Protein AF-A0AAN0NFW7-F1 (afdb_monomer_lite)

Radius of gyration: 23.24 Å; chains: 1; bounding box: 50×39×59 Å

Structure (mmCIF, N/CA/C/O backbone):
data_AF-A0AAN0NFW7-F1
#
_entry.id   AF-A0AAN0NFW7-F1
#
loop_
_atom_site.group_PDB
_atom_site.id
_atom_site.type_symbol
_atom_site.label_atom_id
_atom_site.label_alt_id
_atom_site.label_comp_id
_atom_site.label_asy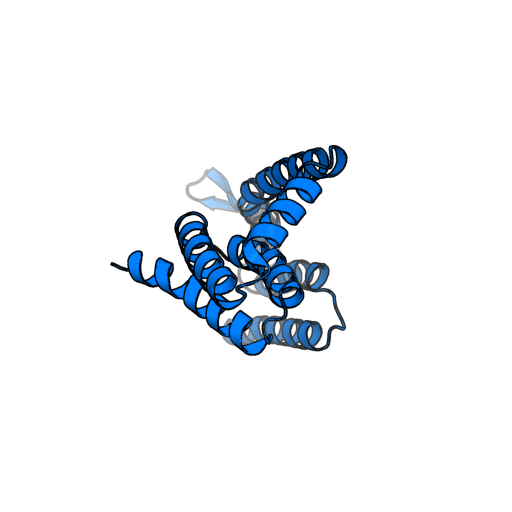m_id
_atom_site.label_entity_id
_atom_site.label_seq_id
_atom_site.pdbx_PDB_ins_code
_atom_site.Cartn_x
_atom_site.Cartn_y
_atom_site.Cartn_z
_atom_site.occupancy
_atom_site.B_iso_or_equiv
_atom_site.auth_seq_id
_atom_site.auth_comp_id
_atom_site.auth_asym_id
_atom_site.auth_atom_id
_atom_site.pdbx_PDB_model_num
ATOM 1 N N . MET A 1 1 ? 12.832 -11.495 -33.660 1.00 57.41 1 MET A N 1
ATOM 2 C CA . MET A 1 1 ? 13.549 -11.630 -32.369 1.00 57.41 1 MET A CA 1
ATOM 3 C C . MET A 1 1 ? 12.688 -11.155 -31.193 1.00 57.41 1 MET A C 1
ATOM 5 O O . MET A 1 1 ? 12.942 -11.541 -30.058 1.00 57.41 1 MET A O 1
ATOM 9 N N . ASP A 1 2 ? 11.601 -10.427 -31.461 1.00 69.06 2 ASP A N 1
ATOM 10 C CA . ASP A 1 2 ? 10.718 -9.836 -30.446 1.00 69.06 2 ASP A CA 1
ATOM 11 C C . ASP A 1 2 ? 9.769 -10.835 -29.772 1.00 69.06 2 ASP A C 1
ATOM 13 O O . ASP A 1 2 ? 9.501 -10.723 -28.579 1.00 69.06 2 ASP A O 1
ATOM 17 N N . THR A 1 3 ? 9.318 -11.870 -30.488 1.00 76.50 3 THR A N 1
ATOM 18 C CA . THR A 1 3 ? 8.474 -12.942 -29.929 1.00 76.50 3 THR A CA 1
ATOM 19 C C . THR A 1 3 ? 9.197 -13.766 -28.866 1.00 76.50 3 THR A C 1
ATOM 21 O O . THR A 1 3 ? 8.616 -14.065 -27.826 1.00 76.50 3 THR A O 1
ATOM 24 N N . VAL A 1 4 ? 10.479 -14.081 -29.080 1.00 78.31 4 VAL A N 1
ATOM 25 C CA . VAL A 1 4 ? 11.318 -14.785 -28.093 1.00 78.31 4 VAL A CA 1
ATOM 26 C C . VAL A 1 4 ? 11.525 -13.918 -26.849 1.00 78.31 4 VAL A C 1
ATOM 28 O O . VAL A 1 4 ? 11.414 -14.414 -25.733 1.00 78.31 4 VAL A O 1
ATOM 31 N N . ARG A 1 5 ? 11.748 -12.610 -27.025 1.00 70.25 5 ARG A N 1
ATOM 32 C CA . ARG A 1 5 ? 11.907 -11.640 -25.930 1.00 70.25 5 ARG A CA 1
ATOM 33 C C . ARG A 1 5 ? 10.632 -11.489 -25.097 1.00 70.25 5 ARG A C 1
ATOM 35 O O . ARG A 1 5 ? 10.701 -11.537 -23.872 1.00 70.25 5 ARG A O 1
ATOM 42 N N . LEU A 1 6 ? 9.473 -11.369 -25.746 1.00 78.62 6 LEU A N 1
ATOM 43 C CA . LEU A 1 6 ? 8.169 -11.332 -25.076 1.00 78.62 6 LEU A CA 1
ATOM 44 C C . LEU A 1 6 ? 7.893 -12.624 -24.298 1.00 78.62 6 LEU A C 1
ATOM 46 O O . LEU A 1 6 ? 7.463 -12.558 -23.148 1.00 78.62 6 LEU A O 1
ATOM 50 N N . LEU A 1 7 ? 8.205 -13.787 -24.879 1.00 84.56 7 LEU A N 1
ATOM 51 C CA . LEU A 1 7 ? 8.098 -15.080 -24.196 1.00 84.56 7 LEU A CA 1
ATOM 52 C C . LEU A 1 7 ? 9.009 -15.168 -22.966 1.00 84.56 7 LEU A C 1
ATOM 54 O O . LEU A 1 7 ? 8.589 -15.687 -21.934 1.00 84.56 7 LEU A O 1
ATOM 58 N N . LEU A 1 8 ? 10.231 -14.638 -23.049 1.00 82.31 8 LEU A N 1
ATOM 59 C CA . LEU A 1 8 ? 11.202 -14.665 -21.953 1.00 82.31 8 LEU A CA 1
ATOM 60 C C . LEU A 1 8 ? 10.778 -13.734 -20.805 1.00 82.31 8 LEU A C 1
ATOM 62 O O . LEU A 1 8 ? 10.806 -14.136 -19.643 1.00 82.31 8 LEU A O 1
ATOM 66 N N . ILE A 1 9 ? 10.294 -12.529 -21.125 1.00 83.88 9 ILE A N 1
ATOM 67 C CA . ILE A 1 9 ? 9.717 -11.595 -20.145 1.00 83.88 9 ILE A CA 1
ATOM 68 C C . ILE A 1 9 ? 8.495 -12.220 -19.465 1.00 83.88 9 ILE A C 1
ATOM 70 O O . ILE A 1 9 ? 8.402 -12.219 -18.237 1.00 83.88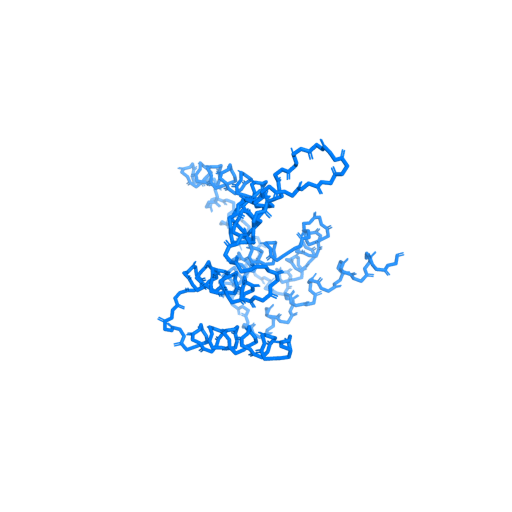 9 ILE A O 1
ATOM 74 N N . PHE A 1 10 ? 7.579 -12.800 -20.243 1.00 86.12 10 PHE A N 1
ATOM 75 C CA . PHE A 1 10 ? 6.392 -13.455 -19.701 1.00 86.12 10 PHE A CA 1
ATOM 76 C C . PHE A 1 10 ? 6.762 -14.650 -18.812 1.00 86.12 10 PHE A C 1
ATOM 78 O O . PHE A 1 10 ? 6.218 -14.800 -17.719 1.00 86.12 10 PHE A O 1
ATOM 85 N N . GLY A 1 11 ? 7.751 -15.447 -19.224 1.00 87.56 11 GLY A N 1
ATOM 86 C CA . GLY A 1 11 ? 8.298 -16.544 -18.429 1.00 87.56 11 GLY A CA 1
ATOM 87 C C . GLY A 1 11 ? 8.857 -16.082 -17.081 1.00 87.56 11 GLY A C 1
ATOM 88 O O . GLY A 1 11 ? 8.547 -16.689 -16.058 1.00 87.56 11 GLY A O 1
ATOM 89 N N . ILE A 1 12 ? 9.614 -14.979 -17.052 1.00 86.12 12 ILE A N 1
ATOM 90 C CA . ILE A 1 12 ? 10.152 -14.392 -15.812 1.00 86.12 12 ILE A CA 1
ATOM 91 C C . ILE A 1 12 ? 9.024 -13.920 -14.891 1.00 86.12 12 ILE A C 1
ATOM 93 O O . ILE A 1 12 ? 9.045 -14.223 -13.697 1.00 86.12 12 ILE A O 1
ATOM 97 N N . ILE A 1 13 ? 8.023 -13.223 -15.432 1.00 86.25 13 ILE A N 1
ATOM 98 C CA . ILE A 1 13 ? 6.882 -12.723 -14.653 1.00 86.25 13 ILE A CA 1
ATOM 99 C C . ILE A 1 13 ? 6.108 -13.892 -14.035 1.00 86.25 13 ILE A C 1
ATOM 101 O O . ILE A 1 13 ? 5.882 -13.915 -12.825 1.00 86.25 13 ILE A O 1
ATOM 105 N N . VAL A 1 14 ? 5.752 -14.904 -14.831 1.00 90.38 14 VAL A N 1
ATOM 106 C CA . VAL A 1 14 ? 5.017 -16.083 -14.345 1.00 90.38 14 VAL A CA 1
ATOM 107 C C . VAL A 1 14 ? 5.838 -16.862 -13.316 1.00 90.38 14 VAL A C 1
ATOM 109 O O . VAL A 1 14 ? 5.292 -17.305 -12.305 1.00 90.38 14 VAL A O 1
ATOM 112 N N . PHE A 1 15 ? 7.149 -16.990 -13.524 1.00 89.62 15 PHE A N 1
ATOM 113 C CA . PHE A 1 15 ? 8.048 -17.648 -12.580 1.00 89.62 15 PHE A CA 1
ATOM 114 C C . PHE A 1 15 ? 8.075 -16.943 -11.218 1.00 89.62 15 PHE A C 1
ATOM 116 O O . PHE A 1 15 ? 7.895 -17.597 -10.187 1.00 89.62 15 PHE A O 1
ATOM 123 N N . PHE A 1 16 ? 8.235 -15.616 -11.197 1.00 87.00 16 PHE A N 1
ATOM 124 C CA . PHE A 1 16 ? 8.220 -14.844 -9.953 1.00 87.00 16 PHE A CA 1
ATOM 125 C C . PHE A 1 16 ? 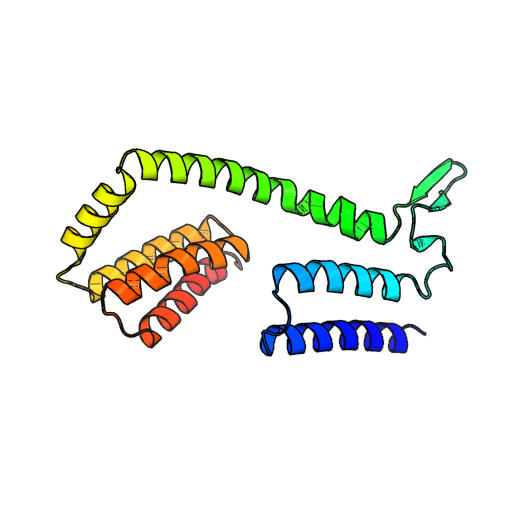6.844 -14.862 -9.281 1.00 87.00 16 PHE A C 1
ATOM 127 O O . PHE A 1 16 ? 6.781 -15.079 -8.072 1.00 87.00 16 PHE A O 1
ATOM 134 N N . ILE A 1 17 ? 5.746 -14.751 -10.038 1.00 85.94 17 ILE A N 1
ATOM 135 C CA . ILE A 1 17 ? 4.381 -14.883 -9.500 1.00 85.94 17 ILE A CA 1
ATOM 136 C C . ILE A 1 17 ? 4.195 -16.252 -8.841 1.00 85.94 17 ILE A C 1
ATOM 138 O O . ILE A 1 17 ? 3.750 -16.337 -7.695 1.00 85.94 17 ILE A O 1
ATOM 142 N N . ALA A 1 18 ? 4.588 -17.332 -9.518 1.00 87.25 18 ALA A N 1
ATOM 143 C CA . ALA A 1 18 ? 4.498 -18.677 -8.966 1.00 87.25 18 ALA A CA 1
ATOM 144 C C . ALA A 1 18 ? 5.349 -18.826 -7.693 1.00 87.25 18 ALA A C 1
ATOM 146 O O . ALA A 1 18 ? 4.935 -19.498 -6.744 1.00 87.25 18 ALA A O 1
ATOM 147 N N . MET A 1 19 ? 6.517 -18.177 -7.633 1.00 84.50 19 MET A N 1
ATOM 148 C CA . MET A 1 19 ? 7.360 -18.189 -6.438 1.00 84.50 19 MET A CA 1
ATOM 149 C C . MET A 1 19 ? 6.777 -17.380 -5.272 1.00 84.50 19 MET A C 1
ATOM 151 O O . MET A 1 19 ? 6.895 -17.806 -4.119 1.00 84.50 19 MET A O 1
ATOM 155 N N . MET A 1 20 ? 6.101 -16.266 -5.565 1.00 88.38 20 MET A N 1
ATOM 156 C CA . MET A 1 20 ? 5.375 -15.452 -4.585 1.00 88.38 20 MET A CA 1
ATOM 157 C C . MET A 1 20 ? 4.159 -16.206 -4.036 1.00 88.38 20 MET A C 1
ATOM 159 O O . MET A 1 20 ? 3.953 -16.236 -2.824 1.00 88.38 20 MET A O 1
ATOM 163 N N . MET A 1 21 ? 3.398 -16.902 -4.891 1.00 86.81 21 MET A N 1
ATOM 164 C CA . MET A 1 21 ? 2.271 -17.746 -4.465 1.00 86.81 21 MET A CA 1
ATOM 165 C C . MET A 1 21 ? 2.727 -18.902 -3.570 1.00 86.81 21 MET A C 1
ATOM 167 O O . MET A 1 21 ? 2.074 -19.219 -2.578 1.00 86.81 21 MET A O 1
ATOM 171 N N . LYS A 1 22 ? 3.890 -19.493 -3.870 1.00 87.12 22 LYS A N 1
ATOM 172 C CA . LYS A 1 22 ? 4.530 -20.516 -3.027 1.00 87.12 22 LYS A CA 1
ATOM 173 C C . LYS A 1 22 ? 5.162 -19.944 -1.749 1.00 87.12 22 LYS A C 1
ATOM 175 O O . LYS A 1 22 ? 5.780 -20.701 -1.006 1.00 87.12 22 LYS A O 1
ATOM 180 N N . LYS A 1 23 ? 5.025 -18.633 -1.491 1.00 78.50 23 LYS A N 1
ATOM 181 C CA . LYS A 1 23 ? 5.561 -17.894 -0.332 1.00 78.50 23 LYS A CA 1
ATOM 182 C C . LYS A 1 23 ? 7.068 -18.083 -0.101 1.00 78.50 23 LYS A C 1
ATOM 184 O O . LYS A 1 23 ? 7.551 -17.833 0.998 1.00 78.50 23 LYS A O 1
ATOM 189 N N . LYS A 1 24 ? 7.821 -18.517 -1.122 1.00 76.19 24 LYS A N 1
ATOM 190 C CA . LYS A 1 24 ? 9.268 -18.770 -1.006 1.00 76.19 24 LYS A CA 1
ATOM 191 C C . LYS A 1 24 ? 10.094 -17.489 -1.067 1.00 76.19 24 LYS A C 1
ATOM 193 O O . LYS A 1 24 ? 11.170 -17.445 -0.485 1.00 76.19 24 LYS A O 1
ATOM 198 N N . ILE A 1 25 ? 9.593 -16.463 -1.756 1.00 82.06 25 ILE A N 1
ATOM 199 C CA . ILE A 1 25 ? 10.230 -15.145 -1.827 1.00 82.06 25 ILE A CA 1
ATOM 200 C C . ILE A 1 25 ? 9.236 -14.086 -1.336 1.00 82.06 25 ILE A C 1
ATOM 202 O O . ILE A 1 25 ? 8.098 -14.061 -1.815 1.00 82.06 25 ILE A O 1
ATOM 206 N N . PRO A 1 26 ? 9.640 -13.192 -0.413 1.00 84.31 26 PRO A N 1
ATOM 207 C CA . PRO A 1 26 ? 8.840 -12.039 -0.029 1.00 84.31 26 PRO A CA 1
ATOM 208 C C . PRO A 1 26 ? 8.570 -11.120 -1.223 1.00 84.31 26 PRO A C 1
ATOM 210 O O . PRO A 1 26 ? 9.488 -10.750 -1.957 1.00 84.31 26 PRO A O 1
ATOM 213 N N . THR A 1 27 ? 7.324 -10.666 -1.359 1.00 83.94 27 THR A N 1
ATOM 214 C CA . THR A 1 27 ? 6.894 -9.730 -2.411 1.00 83.94 27 THR A CA 1
ATOM 215 C C . THR A 1 27 ? 7.771 -8.478 -2.505 1.00 83.94 27 THR A C 1
ATOM 217 O O . THR A 1 27 ? 8.043 -7.997 -3.601 1.00 83.94 27 THR A O 1
ATOM 220 N N . ILE A 1 28 ? 8.272 -8.005 -1.360 1.00 83.06 28 ILE A N 1
ATOM 221 C CA . ILE A 1 28 ? 9.161 -6.840 -1.241 1.00 83.06 28 ILE A CA 1
ATOM 222 C C . ILE A 1 28 ? 10.457 -7.011 -2.047 1.00 83.06 28 ILE A C 1
ATOM 224 O O . ILE A 1 28 ? 10.926 -6.048 -2.639 1.00 83.06 28 ILE A O 1
ATOM 228 N N . ILE A 1 29 ? 11.026 -8.219 -2.088 1.00 83.25 29 ILE A N 1
ATOM 229 C CA . ILE A 1 29 ? 12.278 -8.503 -2.812 1.00 83.25 29 ILE A CA 1
ATOM 230 C C . ILE A 1 29 ? 11.977 -8.930 -4.252 1.00 83.25 29 ILE A C 1
ATOM 232 O O . ILE A 1 29 ? 12.707 -8.579 -5.176 1.00 83.25 29 ILE A O 1
ATOM 236 N N . ALA A 1 30 ? 10.879 -9.662 -4.451 1.00 83.50 30 ALA A N 1
ATOM 237 C CA . ALA A 1 30 ? 10.477 -10.169 -5.757 1.00 83.50 30 ALA A CA 1
ATOM 238 C C . ALA A 1 30 ? 10.204 -9.049 -6.775 1.00 83.50 30 ALA A C 1
ATOM 240 O O . ALA A 1 30 ? 10.652 -9.151 -7.910 1.00 83.50 30 ALA A O 1
ATOM 241 N N . LEU A 1 31 ? 9.509 -7.975 -6.382 1.00 83.31 31 LEU A N 1
ATOM 242 C CA . LEU A 1 31 ? 9.128 -6.882 -7.289 1.00 83.31 31 LEU A CA 1
ATOM 243 C C . LEU A 1 31 ? 10.338 -6.116 -7.875 1.00 83.31 31 LEU A C 1
ATOM 245 O O . LEU A 1 31 ? 10.424 -6.030 -9.102 1.00 83.31 31 LEU A O 1
ATOM 249 N N . PRO A 1 32 ? 11.302 -5.617 -7.069 1.00 82.69 32 PRO A N 1
ATOM 250 C CA . PRO A 1 32 ? 12.506 -4.971 -7.596 1.00 82.69 32 PRO A CA 1
ATOM 251 C C . PRO A 1 32 ? 13.369 -5.921 -8.429 1.00 82.69 32 PRO A C 1
ATOM 253 O O . PRO A 1 32 ? 13.873 -5.542 -9.484 1.00 82.69 32 PRO A O 1
ATOM 256 N N . MET A 1 33 ? 13.516 -7.172 -7.978 1.00 83.94 33 MET A N 1
ATOM 257 C CA . MET A 1 33 ? 14.345 -8.170 -8.655 1.00 83.94 33 MET A CA 1
ATOM 258 C C . MET A 1 33 ? 13.749 -8.577 -10.009 1.00 83.94 33 MET A C 1
ATOM 260 O O . MET A 1 33 ? 14.473 -8.687 -10.996 1.00 83.94 33 MET A O 1
ATOM 264 N N . MET A 1 34 ? 12.425 -8.727 -10.083 1.00 83.94 34 MET A N 1
ATOM 265 C CA . MET A 1 34 ? 11.704 -8.949 -11.334 1.00 83.94 34 MET A CA 1
ATOM 266 C C . MET A 1 34 ? 11.858 -7.751 -12.278 1.00 83.94 34 MET A C 1
ATOM 268 O O . MET A 1 34 ? 12.160 -7.951 -13.450 1.00 83.94 34 MET A O 1
ATOM 272 N N . GLY A 1 35 ? 11.711 -6.517 -11.778 1.00 78.75 35 GLY A N 1
ATOM 273 C CA . GLY A 1 35 ? 11.914 -5.299 -12.570 1.00 78.75 35 GLY A CA 1
ATOM 274 C C . GLY A 1 35 ? 13.322 -5.204 -13.161 1.00 78.75 35 GLY A C 1
ATOM 275 O O . GLY A 1 35 ? 13.475 -4.925 -14.348 1.00 78.75 35 GLY A O 1
ATOM 276 N N . PHE A 1 36 ? 14.345 -5.531 -12.368 1.00 81.06 36 PHE A N 1
ATOM 277 C CA . PHE A 1 36 ? 15.735 -5.587 -12.820 1.00 81.06 36 PHE A CA 1
ATOM 278 C C . PHE A 1 36 ? 15.959 -6.655 -13.903 1.00 81.06 36 PHE A C 1
ATOM 280 O O . PHE A 1 36 ? 16.563 -6.374 -14.936 1.00 81.06 36 PHE A O 1
ATOM 287 N N . LEU A 1 37 ? 15.442 -7.873 -13.709 1.00 81.75 37 LEU A N 1
ATOM 288 C CA . LEU A 1 37 ? 15.584 -8.962 -14.682 1.00 81.75 37 LEU A CA 1
ATOM 289 C C . LEU A 1 37 ? 14.830 -8.678 -15.987 1.00 81.75 37 LEU A C 1
ATOM 291 O O . LEU A 1 37 ? 15.345 -8.965 -17.066 1.00 81.75 37 LEU A O 1
ATOM 295 N N . VAL A 1 38 ? 13.642 -8.075 -15.908 1.00 78.56 38 VAL A N 1
ATOM 296 C CA . VAL A 1 38 ? 12.886 -7.647 -17.092 1.00 78.56 38 VAL A CA 1
ATOM 297 C C . VAL A 1 38 ? 13.621 -6.522 -17.819 1.00 78.56 38 VAL A C 1
ATOM 299 O O . VAL A 1 38 ? 13.718 -6.585 -19.039 1.00 78.56 38 VAL A O 1
ATOM 302 N N . ALA A 1 39 ? 14.196 -5.547 -17.107 1.00 74.88 39 ALA A N 1
ATOM 303 C CA . ALA A 1 39 ? 15.018 -4.489 -17.701 1.00 74.88 39 ALA A CA 1
ATOM 304 C C . ALA A 1 39 ? 16.247 -5.059 -18.431 1.00 74.88 39 ALA A C 1
ATOM 306 O O . ALA A 1 39 ? 16.548 -4.660 -19.557 1.00 74.88 39 ALA A O 1
ATOM 307 N N . PHE A 1 40 ? 16.907 -6.050 -17.829 1.00 76.50 40 PHE A N 1
ATOM 308 C CA . PHE A 1 40 ? 18.059 -6.725 -18.420 1.00 76.50 40 PHE A CA 1
ATOM 309 C C . PHE A 1 40 ? 17.689 -7.483 -19.703 1.00 76.50 40 PHE A C 1
ATOM 311 O O . PHE A 1 40 ? 18.312 -7.289 -20.745 1.00 76.50 40 PHE A O 1
ATOM 318 N N . VAL A 1 41 ? 16.619 -8.283 -19.670 1.00 75.50 41 VAL A N 1
ATOM 319 C CA . VAL A 1 41 ? 16.109 -9.003 -20.851 1.00 75.50 41 VAL A CA 1
ATOM 320 C C . VAL A 1 41 ? 15.567 -8.037 -21.906 1.00 75.50 41 VAL A C 1
ATOM 322 O O . VAL A 1 41 ? 15.703 -8.278 -23.105 1.00 75.50 41 VAL A O 1
ATOM 325 N N . ALA A 1 42 ? 14.997 -6.907 -21.485 1.00 68.38 42 ALA A N 1
ATOM 326 C CA . ALA A 1 42 ? 14.548 -5.859 -22.382 1.00 68.38 42 ALA A CA 1
ATOM 327 C C . ALA A 1 42 ? 15.713 -5.167 -23.108 1.00 68.38 42 ALA A C 1
ATOM 329 O O . ALA A 1 42 ? 15.522 -4.705 -24.228 1.00 68.38 42 ALA A O 1
ATOM 330 N N . SER A 1 43 ? 16.914 -5.122 -22.540 1.00 67.50 43 SER A N 1
ATOM 331 C CA . SER A 1 43 ? 18.066 -4.519 -23.215 1.00 67.50 43 SER A CA 1
ATOM 332 C C . SER A 1 43 ? 18.696 -5.408 -24.291 1.00 67.50 43 SER A C 1
ATOM 334 O O . SER A 1 43 ? 19.486 -4.918 -25.101 1.00 67.50 43 SER A O 1
ATOM 336 N N . ILE A 1 44 ? 18.365 -6.699 -24.335 1.00 63.88 44 ILE A N 1
ATOM 337 C CA . ILE A 1 44 ? 18.853 -7.617 -25.365 1.00 63.88 44 ILE A CA 1
ATOM 338 C C . ILE A 1 44 ? 17.990 -7.415 -26.623 1.00 63.88 44 ILE A C 1
ATOM 340 O O . ILE A 1 44 ? 16.923 -8.012 -26.756 1.00 63.88 44 ILE A O 1
ATOM 344 N N . GLY A 1 45 ? 18.429 -6.536 -27.536 1.00 57.41 45 GLY A N 1
ATOM 345 C CA . GLY A 1 45 ? 17.890 -6.462 -28.905 1.00 57.41 45 GLY A CA 1
ATOM 346 C C . GLY A 1 45 ? 17.510 -5.089 -29.478 1.00 57.41 45 GLY A C 1
ATOM 347 O O . GLY A 1 45 ? 17.181 -5.051 -30.656 1.00 57.41 45 GLY A O 1
ATOM 348 N N . VAL A 1 46 ? 17.552 -3.978 -28.724 1.00 55.06 46 VAL A N 1
ATOM 349 C CA . VAL A 1 46 ? 17.195 -2.642 -29.278 1.00 55.06 46 VAL A CA 1
ATOM 350 C C . VAL A 1 46 ? 18.417 -1.793 -29.671 1.00 55.06 46 VAL A C 1
ATOM 352 O O . VAL A 1 46 ? 18.363 -1.089 -30.665 1.00 55.06 46 VAL A O 1
ATOM 355 N N . VAL A 1 47 ? 19.554 -1.917 -28.992 1.00 52.50 47 VAL A N 1
ATOM 356 C CA . VAL A 1 47 ? 20.907 -1.537 -29.459 1.00 52.50 47 VAL A CA 1
ATOM 357 C C . VAL A 1 47 ? 21.867 -2.199 -28.466 1.00 52.50 47 VAL A C 1
ATOM 359 O O . VAL A 1 47 ? 21.605 -2.127 -27.260 1.00 52.50 47 VAL A O 1
ATOM 362 N N . PRO A 1 48 ? 22.920 -2.909 -28.905 1.00 53.69 48 PRO A N 1
ATOM 363 C CA . PRO A 1 48 ? 23.701 -3.760 -28.018 1.00 53.69 48 PRO A CA 1
ATOM 364 C C . PRO A 1 48 ? 24.484 -2.889 -27.030 1.00 53.69 48 PRO A C 1
ATOM 366 O O . PRO A 1 48 ? 25.190 -1.971 -27.429 1.00 53.69 48 PRO A O 1
ATOM 369 N N . MET A 1 49 ? 24.330 -3.171 -25.735 1.00 52.12 49 MET A N 1
ATOM 370 C CA . MET A 1 49 ? 25.022 -2.542 -24.595 1.00 52.12 49 MET A CA 1
ATOM 371 C C . MET A 1 49 ? 24.779 -1.047 -24.327 1.00 52.12 49 MET A C 1
ATOM 373 O O . MET A 1 49 ? 24.884 -0.644 -23.172 1.00 52.12 49 MET A O 1
ATOM 377 N N . ALA A 1 50 ? 24.413 -0.241 -25.324 1.00 50.75 50 ALA A N 1
ATOM 378 C CA . ALA A 1 50 ? 24.198 1.193 -25.141 1.00 50.75 50 ALA A CA 1
ATOM 379 C C . ALA A 1 50 ? 22.838 1.516 -24.502 1.00 50.75 50 ALA A C 1
ATOM 381 O O . ALA A 1 50 ? 22.780 2.395 -23.667 1.00 50.75 50 ALA A O 1
ATOM 382 N N . GLY A 1 51 ? 21.761 0.774 -24.792 1.00 54.81 51 GLY A N 1
ATOM 383 C CA . GLY A 1 51 ? 20.422 1.043 -24.226 1.00 54.81 51 GLY A CA 1
ATOM 384 C C . GLY A 1 51 ? 20.243 0.701 -22.738 1.00 54.81 51 GLY A C 1
ATOM 385 O O . GLY A 1 51 ? 19.183 0.955 -22.163 1.00 54.81 51 GLY A O 1
ATOM 386 N N . LEU A 1 52 ? 21.262 0.092 -22.127 1.00 58.56 52 LEU A N 1
ATOM 387 C CA . LEU A 1 52 ? 21.274 -0.338 -20.731 1.00 58.56 52 LEU A CA 1
ATOM 388 C C . LEU A 1 52 ? 21.610 0.837 -19.794 1.00 58.56 52 LEU A C 1
ATOM 390 O O . LEU A 1 52 ? 21.000 0.989 -18.736 1.00 58.56 52 LEU A O 1
ATOM 394 N N . PHE A 1 53 ? 22.534 1.691 -20.230 1.00 58.09 53 PHE A N 1
ATOM 395 C CA . PHE A 1 53 ? 22.972 2.910 -19.557 1.00 58.09 53 PHE A CA 1
ATOM 396 C C . PHE A 1 53 ? 22.613 4.122 -20.417 1.00 58.09 53 PHE A C 1
ATOM 398 O O . PHE A 1 53 ? 22.141 3.971 -21.538 1.00 58.09 53 PHE A O 1
ATOM 405 N N . ASP A 1 54 ? 22.760 5.329 -19.889 1.00 58.44 54 ASP A N 1
ATOM 406 C CA . ASP A 1 54 ? 22.482 6.527 -20.674 1.00 58.44 54 ASP A CA 1
ATOM 407 C C . ASP A 1 54 ? 23.445 6.583 -21.865 1.00 58.44 54 ASP A C 1
ATOM 409 O O . ASP A 1 54 ? 24.665 6.598 -21.684 1.00 58.44 54 ASP A O 1
ATOM 413 N N . TYR A 1 55 ? 22.901 6.579 -23.081 1.00 58.72 55 TYR A N 1
ATOM 414 C CA . TYR A 1 55 ? 23.704 6.614 -24.295 1.00 58.72 55 TYR A CA 1
ATOM 415 C C . TYR A 1 55 ? 23.463 7.912 -25.063 1.00 58.72 55 TYR A C 1
ATOM 417 O O . TYR A 1 55 ? 22.315 8.367 -25.181 1.00 58.72 55 TYR A O 1
ATOM 425 N N . PRO A 1 56 ? 24.534 8.534 -25.585 1.00 54.28 56 PRO A N 1
ATOM 426 C CA . PRO A 1 56 ? 24.398 9.716 -26.415 1.00 54.28 56 PRO A CA 1
ATOM 427 C C . PRO A 1 56 ? 23.745 9.320 -27.741 1.00 54.28 56 PRO A C 1
ATOM 429 O O . PRO A 1 56 ? 24.222 8.424 -28.440 1.00 54.28 56 PRO A O 1
ATOM 432 N N . VAL A 1 57 ? 22.650 9.993 -28.094 1.00 57.62 57 VAL A N 1
ATOM 433 C CA . VAL A 1 57 ? 22.047 9.912 -29.427 1.00 57.62 57 VAL A CA 1
ATOM 434 C C . VAL A 1 57 ? 22.114 11.283 -30.061 1.00 57.62 57 VAL A C 1
ATOM 436 O O . VAL A 1 57 ? 21.695 12.284 -29.481 1.00 57.62 57 VAL A O 1
ATOM 439 N N . MET A 1 58 ? 22.636 11.311 -31.281 1.00 49.31 58 MET A N 1
ATOM 440 C CA . MET A 1 58 ? 22.639 12.495 -32.125 1.00 49.31 58 MET A CA 1
ATOM 441 C C . MET A 1 58 ? 21.250 12.644 -32.753 1.00 49.31 58 MET A C 1
ATOM 443 O O . MET A 1 58 ? 20.910 11.920 -33.686 1.00 49.31 58 MET A O 1
ATOM 447 N N . VAL A 1 59 ? 20.446 13.575 -32.239 1.00 54.06 59 VAL A N 1
ATOM 448 C CA . VAL A 1 59 ? 19.212 14.042 -32.889 1.00 54.06 59 VAL A CA 1
ATOM 449 C C . VAL A 1 59 ? 19.400 15.531 -33.170 1.00 54.06 59 VAL A C 1
ATOM 451 O O . VAL A 1 59 ? 19.607 16.302 -32.236 1.00 54.06 59 VAL A O 1
ATOM 454 N N . ASP A 1 60 ? 19.378 15.922 -34.447 1.00 47.62 60 ASP A N 1
ATOM 455 C CA . ASP A 1 60 ? 19.574 17.309 -34.916 1.00 47.62 60 ASP A CA 1
ATOM 456 C C . ASP A 1 60 ? 20.902 17.979 -34.499 1.00 47.62 60 ASP A C 1
ATOM 458 O O . ASP A 1 60 ? 20.945 19.161 -34.168 1.00 47.62 60 ASP A O 1
ATOM 462 N N . GLY A 1 61 ? 22.023 17.245 -34.511 1.00 54.75 61 GLY A N 1
ATOM 463 C CA . GLY A 1 61 ? 23.356 17.838 -34.296 1.00 54.75 61 GLY A CA 1
ATOM 464 C C . GLY A 1 61 ? 23.621 18.365 -32.877 1.00 54.75 61 GLY A C 1
ATOM 465 O O . GLY A 1 61 ? 24.617 19.052 -32.659 1.00 54.75 61 GLY A O 1
ATOM 466 N N . VAL A 1 62 ? 22.761 18.030 -31.911 1.00 54.44 62 VAL A N 1
ATOM 467 C CA . VAL A 1 62 ? 22.946 18.320 -30.485 1.00 54.44 62 VAL A CA 1
ATOM 468 C C . VAL A 1 62 ? 23.021 16.997 -29.730 1.00 54.44 62 VAL A C 1
ATOM 470 O O . VAL A 1 62 ? 22.123 16.161 -29.845 1.00 54.44 62 VAL A O 1
ATOM 473 N N . GLU A 1 63 ? 24.086 16.803 -28.948 1.00 52.25 63 GLU A N 1
ATOM 474 C CA . GLU A 1 63 ? 24.236 15.637 -28.075 1.00 52.25 63 GLU A CA 1
ATOM 475 C C . GLU A 1 63 ? 23.117 15.626 -27.027 1.00 52.25 63 GLU A C 1
ATOM 477 O O . GLU A 1 63 ? 23.140 16.386 -26.057 1.00 52.25 63 GLU A O 1
ATOM 482 N N . LYS A 1 64 ? 22.111 14.765 -27.219 1.00 53.16 64 LYS A N 1
ATOM 483 C CA . LYS A 1 64 ? 21.093 14.494 -26.204 1.00 53.16 64 LYS A CA 1
ATOM 484 C C . LYS A 1 64 ? 21.337 13.117 -25.608 1.00 53.16 64 LYS A C 1
ATOM 486 O O . LYS A 1 64 ? 21.366 12.099 -26.296 1.00 53.16 64 LYS A O 1
ATOM 491 N N . MET A 1 65 ? 21.526 13.111 -24.296 1.00 55.41 65 MET A N 1
ATOM 492 C CA . MET A 1 65 ? 21.692 11.909 -23.493 1.00 55.41 65 MET A CA 1
ATOM 493 C C . MET A 1 65 ? 20.310 11.282 -23.282 1.00 55.41 65 MET A C 1
ATOM 495 O O . MET A 1 65 ? 19.477 11.830 -22.559 1.00 55.41 65 MET A O 1
ATOM 499 N N . THR A 1 66 ? 20.030 10.178 -23.974 1.00 59.06 66 THR A N 1
ATOM 500 C CA . THR A 1 66 ? 18.768 9.442 -23.809 1.00 59.06 66 THR A CA 1
ATOM 501 C C . THR A 1 66 ? 18.886 8.542 -22.584 1.00 59.06 66 THR A C 1
ATOM 503 O O . THR A 1 66 ? 19.856 7.781 -22.512 1.00 59.06 66 THR A O 1
ATOM 506 N N . PRO A 1 67 ? 17.938 8.599 -21.628 1.00 59.78 67 PRO A N 1
ATOM 507 C CA . PRO A 1 67 ? 18.018 7.773 -20.438 1.00 59.78 67 PRO A CA 1
ATOM 508 C C . PRO A 1 67 ? 17.936 6.288 -20.806 1.00 59.78 67 PRO A C 1
ATOM 510 O O . PRO A 1 67 ? 17.011 5.860 -21.500 1.00 59.78 67 PRO A O 1
ATOM 513 N N . GLY A 1 68 ? 18.909 5.502 -20.346 1.00 65.31 68 GLY A N 1
ATOM 514 C CA . GLY A 1 68 ? 18.928 4.054 -20.531 1.00 65.31 68 GLY A CA 1
ATOM 515 C C . GLY A 1 68 ? 17.779 3.375 -19.783 1.00 65.31 68 GLY A C 1
ATOM 516 O O . GLY A 1 68 ? 17.196 3.934 -18.850 1.00 65.31 68 GLY A O 1
ATOM 517 N N . ILE A 1 69 ? 17.464 2.129 -20.142 1.00 69.12 69 ILE A N 1
ATOM 518 C CA . ILE A 1 69 ? 16.346 1.371 -19.552 1.00 69.12 69 ILE A CA 1
ATOM 519 C C . ILE A 1 69 ? 16.499 1.236 -18.023 1.00 69.12 69 ILE A C 1
ATOM 521 O O . ILE A 1 69 ? 15.498 1.275 -17.307 1.00 69.12 69 ILE A O 1
ATOM 525 N N . PHE A 1 70 ? 17.725 1.154 -17.486 1.00 69.06 70 PHE A N 1
ATOM 526 C CA . PHE A 1 70 ? 17.934 1.172 -16.031 1.00 69.06 70 PHE A CA 1
ATOM 527 C C . PHE A 1 70 ? 17.633 2.523 -15.387 1.00 69.06 70 PHE A C 1
ATOM 529 O O . PHE A 1 70 ? 17.048 2.547 -14.304 1.00 69.06 70 PHE A O 1
ATOM 536 N N . SER A 1 71 ? 17.993 3.630 -16.041 1.00 69.25 71 SER A N 1
ATOM 537 C CA . SER A 1 71 ? 17.661 4.970 -15.553 1.00 69.25 71 SER A CA 1
ATOM 538 C C . SER A 1 71 ? 16.143 5.163 -15.555 1.00 69.25 71 SER A C 1
ATOM 540 O O . SER A 1 71 ? 15.582 5.632 -14.574 1.00 69.25 71 SER A O 1
ATOM 542 N N . PHE A 1 72 ? 15.439 4.667 -16.572 1.00 72.12 72 PHE A N 1
ATOM 543 C CA . PHE A 1 72 ? 13.976 4.693 -16.595 1.00 72.12 72 PHE A CA 1
ATOM 544 C C . PHE A 1 72 ? 13.344 3.861 -15.459 1.00 72.12 72 PHE A C 1
ATOM 546 O O . PHE A 1 72 ? 12.488 4.343 -14.719 1.00 72.12 72 PHE A O 1
ATOM 553 N N . VAL A 1 73 ? 13.786 2.616 -15.255 1.00 76.12 73 VAL A N 1
ATOM 554 C CA . VAL A 1 73 ? 13.193 1.729 -14.234 1.00 76.12 73 VAL A CA 1
ATOM 555 C C . VAL A 1 73 ? 13.510 2.183 -12.806 1.00 76.12 73 VAL A C 1
ATOM 557 O O . VAL A 1 73 ? 12.632 2.137 -11.946 1.00 76.12 73 VAL A O 1
ATOM 560 N N . ILE A 1 74 ? 14.741 2.629 -12.537 1.00 78.69 74 ILE A N 1
ATOM 561 C CA . ILE A 1 74 ? 15.159 3.060 -11.197 1.00 78.69 74 ILE A CA 1
ATOM 562 C C . ILE A 1 74 ? 14.777 4.518 -10.949 1.00 78.69 74 ILE A C 1
ATOM 564 O O . ILE A 1 74 ? 14.113 4.817 -9.962 1.00 78.69 74 ILE A O 1
ATOM 568 N N . THR A 1 75 ? 15.166 5.434 -11.830 1.00 79.62 75 THR A N 1
ATOM 569 C CA . THR A 1 75 ? 14.978 6.869 -11.610 1.00 79.62 75 THR A CA 1
ATOM 570 C C . THR A 1 75 ? 13.517 7.261 -11.795 1.00 79.62 75 THR A C 1
ATOM 572 O O . THR A 1 75 ? 12.923 7.843 -10.886 1.00 79.62 75 THR A O 1
ATOM 575 N N . ASP A 1 76 ? 12.904 6.926 -12.932 1.00 80.44 76 ASP A N 1
ATOM 576 C CA . ASP A 1 76 ? 11.518 7.332 -13.190 1.00 80.44 76 ASP A CA 1
ATOM 577 C C . ASP A 1 76 ? 10.519 6.482 -12.399 1.00 80.44 76 ASP A C 1
ATOM 579 O O . ASP A 1 76 ? 9.555 7.024 -11.857 1.00 80.44 76 ASP A O 1
ATOM 583 N N . GLY A 1 77 ? 10.806 5.192 -12.196 1.00 78.50 77 GLY A N 1
ATOM 584 C CA . GLY A 1 77 ? 10.028 4.339 -11.293 1.00 78.50 77 GLY A CA 1
ATOM 585 C C . GLY A 1 77 ? 9.975 4.869 -9.854 1.00 78.50 77 GLY A C 1
ATOM 586 O O . GLY A 1 77 ? 8.896 4.950 -9.263 1.00 78.50 77 GLY A O 1
ATOM 587 N N . VAL A 1 78 ? 11.114 5.294 -9.291 1.00 81.81 78 VAL A N 1
ATOM 588 C CA . VAL A 1 78 ? 11.159 5.865 -7.933 1.00 81.81 78 VAL A CA 1
ATOM 589 C C . VAL A 1 78 ? 10.483 7.235 -7.883 1.00 81.81 78 VAL A C 1
ATOM 591 O O . VAL A 1 78 ? 9.718 7.482 -6.950 1.00 81.81 78 VAL A O 1
ATOM 594 N N . LYS A 1 79 ? 10.683 8.106 -8.887 1.00 85.75 79 LYS A N 1
ATOM 595 C CA . LYS A 1 79 ? 10.030 9.431 -8.957 1.00 85.75 79 LYS A CA 1
ATOM 596 C C . LYS A 1 79 ? 8.507 9.336 -8.872 1.00 85.75 79 LYS A C 1
ATOM 598 O O . LYS A 1 79 ? 7.898 10.110 -8.135 1.00 85.75 79 LYS A O 1
ATOM 603 N N . MET A 1 80 ? 7.904 8.358 -9.550 1.00 84.56 80 MET A N 1
ATOM 604 C CA . MET A 1 80 ? 6.453 8.119 -9.513 1.00 84.56 80 MET A CA 1
ATOM 605 C C . MET A 1 80 ? 5.937 7.787 -8.102 1.00 84.56 80 MET A C 1
ATOM 607 O O . MET A 1 80 ? 4.766 8.009 -7.803 1.00 84.56 80 MET A O 1
ATOM 611 N N . MET A 1 81 ? 6.799 7.283 -7.211 1.00 83.50 81 MET A N 1
ATOM 612 C CA . MET A 1 81 ? 6.437 6.909 -5.840 1.00 83.50 81 MET A CA 1
ATOM 613 C C . MET A 1 81 ? 6.790 7.957 -4.778 1.00 83.50 81 MET A C 1
ATOM 615 O O . MET A 1 81 ? 6.339 7.819 -3.640 1.00 83.50 81 MET A O 1
ATOM 619 N N . VAL A 1 82 ? 7.542 9.013 -5.110 1.00 87.00 82 VAL A N 1
ATOM 620 C CA . VAL A 1 82 ? 8.014 10.012 -4.126 1.00 87.00 82 VAL A CA 1
ATOM 621 C C . VAL A 1 82 ? 6.856 10.634 -3.347 1.00 87.00 82 VAL A C 1
ATOM 623 O O . VAL A 1 82 ? 6.921 10.715 -2.120 1.00 87.00 82 VAL A O 1
ATOM 626 N N . GLY A 1 83 ? 5.773 11.015 -4.034 1.00 85.12 83 GLY A N 1
ATOM 627 C CA . GLY A 1 83 ? 4.592 11.601 -3.391 1.00 85.12 83 GLY A CA 1
ATOM 628 C C . GLY A 1 83 ? 3.951 10.653 -2.375 1.00 85.12 83 GLY A C 1
ATOM 629 O O . GLY A 1 83 ? 3.733 11.030 -1.225 1.00 85.12 83 GLY A O 1
ATOM 630 N N . ALA A 1 84 ? 3.733 9.394 -2.765 1.00 83.94 84 ALA A N 1
ATOM 631 C CA . ALA A 1 84 ? 3.162 8.380 -1.882 1.00 83.94 84 ALA A CA 1
ATOM 632 C C . ALA A 1 84 ? 4.062 8.099 -0.667 1.00 83.94 84 ALA A C 1
ATOM 634 O O . ALA A 1 84 ? 3.572 8.029 0.460 1.00 83.94 84 ALA A O 1
ATOM 635 N N . ILE A 1 85 ? 5.378 7.983 -0.875 1.00 86.38 85 ILE A N 1
ATOM 636 C CA . ILE A 1 85 ? 6.350 7.742 0.199 1.00 86.38 85 ILE A CA 1
ATOM 637 C C . ILE A 1 85 ? 6.345 8.904 1.200 1.00 86.38 85 ILE A C 1
ATOM 639 O O . ILE A 1 85 ? 6.255 8.667 2.405 1.00 86.38 85 ILE A O 1
ATOM 643 N N . ALA A 1 86 ? 6.384 10.151 0.722 1.00 89.38 86 ALA A N 1
ATOM 644 C CA . ALA A 1 86 ? 6.364 11.331 1.582 1.00 89.38 86 ALA A CA 1
ATOM 645 C C . ALA A 1 86 ? 5.092 11.382 2.443 1.00 89.38 86 ALA A C 1
ATOM 647 O O . ALA A 1 86 ? 5.176 11.530 3.665 1.00 89.38 86 ALA A O 1
ATOM 648 N N . THR A 1 87 ? 3.917 11.176 1.838 1.00 86.62 87 THR A N 1
ATOM 649 C CA . THR A 1 87 ? 2.646 11.133 2.573 1.00 86.62 87 THR A CA 1
ATOM 650 C C . THR A 1 87 ? 2.642 10.034 3.633 1.00 86.62 87 THR A C 1
ATOM 652 O O . THR A 1 87 ? 2.224 10.283 4.761 1.00 86.62 87 THR A O 1
ATOM 655 N N . VAL A 1 88 ? 3.145 8.837 3.318 1.00 86.31 88 VAL A N 1
ATOM 656 C CA . VAL A 1 88 ? 3.196 7.714 4.268 1.00 86.31 88 VAL A CA 1
ATOM 657 C C . VAL A 1 88 ? 4.146 7.996 5.436 1.00 86.31 88 VAL A C 1
ATOM 659 O O . VAL A 1 88 ? 3.821 7.664 6.578 1.00 86.31 88 VAL A O 1
ATOM 662 N N . ILE A 1 89 ? 5.288 8.646 5.201 1.00 90.69 89 ILE A N 1
ATOM 663 C CA . ILE A 1 89 ? 6.223 9.025 6.272 1.00 90.69 89 ILE A CA 1
ATOM 664 C C . ILE A 1 89 ? 5.548 9.991 7.254 1.00 90.69 89 ILE A C 1
ATOM 666 O O . ILE A 1 89 ? 5.545 9.736 8.459 1.00 90.69 89 ILE A O 1
ATOM 670 N N . PHE A 1 90 ? 4.904 11.053 6.762 1.00 90.19 90 PHE A N 1
ATOM 671 C CA . PHE A 1 90 ? 4.215 12.006 7.639 1.00 90.19 90 PHE A CA 1
ATOM 672 C C . PHE A 1 90 ? 2.979 11.400 8.315 1.00 90.19 90 PHE A C 1
ATOM 674 O O . PHE A 1 90 ? 2.782 11.588 9.518 1.00 90.19 90 PHE A O 1
ATOM 681 N N . ALA A 1 91 ? 2.182 10.619 7.584 1.00 86.38 91 ALA A N 1
ATOM 682 C CA . ALA A 1 91 ? 1.009 9.941 8.128 1.00 86.38 91 ALA A CA 1
ATOM 683 C C . ALA A 1 91 ? 1.390 8.950 9.237 1.00 86.38 91 ALA A C 1
ATOM 685 O O . ALA A 1 91 ? 0.753 8.921 10.290 1.00 86.38 91 ALA A O 1
ATOM 686 N N . SER A 1 92 ? 2.458 8.170 9.043 1.00 89.44 92 SER A N 1
ATOM 687 C CA . SER A 1 92 ? 2.938 7.218 10.050 1.00 89.44 92 SER A CA 1
ATOM 688 C C . SER A 1 92 ? 3.532 7.917 11.277 1.00 89.44 92 SER A C 1
ATOM 690 O O . SER A 1 92 ? 3.266 7.488 12.402 1.00 89.44 92 SER A O 1
ATOM 692 N N . ALA A 1 93 ? 4.261 9.024 11.096 1.00 92.81 93 ALA A N 1
ATOM 693 C CA . ALA A 1 93 ? 4.778 9.833 12.198 1.00 92.81 93 ALA A CA 1
ATOM 694 C C . ALA A 1 93 ? 3.641 10.409 13.060 1.00 92.81 93 ALA A C 1
ATOM 696 O O . ALA A 1 93 ? 3.663 10.275 14.288 1.00 92.81 93 ALA A O 1
ATOM 697 N N . PHE A 1 94 ? 2.610 10.973 12.424 1.00 89.81 94 PHE A N 1
ATOM 698 C CA . PHE A 1 94 ? 1.428 11.484 13.114 1.00 89.81 94 PHE A CA 1
ATOM 699 C C . PHE A 1 94 ? 0.626 10.365 13.793 1.00 89.81 94 PHE A C 1
ATOM 701 O O . PHE A 1 94 ? 0.300 10.470 14.975 1.00 89.81 94 PHE A O 1
ATOM 708 N N . SER A 1 95 ? 0.391 9.245 13.103 1.00 87.44 95 SER A N 1
ATOM 709 C CA . SER A 1 95 ? -0.282 8.075 13.681 1.00 87.44 95 SER A CA 1
ATOM 710 C C . SER A 1 95 ? 0.442 7.576 14.933 1.00 87.44 95 SER A C 1
ATOM 712 O O . SER A 1 95 ? -0.189 7.302 15.953 1.00 87.44 95 SER A O 1
ATOM 714 N N . LYS A 1 96 ? 1.780 7.514 14.905 1.00 90.00 96 LYS A N 1
ATOM 715 C CA . LYS A 1 96 ? 2.586 7.096 16.059 1.00 90.00 96 LYS A CA 1
ATOM 716 C C . LYS A 1 96 ? 2.510 8.099 17.213 1.00 90.00 96 LYS A C 1
ATOM 718 O O . LYS A 1 96 ? 2.502 7.685 18.372 1.00 90.00 96 LYS A O 1
ATOM 723 N N . MET A 1 97 ? 2.415 9.397 16.919 1.00 93.56 97 MET A N 1
ATOM 724 C CA . MET A 1 97 ? 2.186 10.438 17.926 1.00 93.56 97 MET A CA 1
ATOM 725 C C . MET A 1 97 ? 0.823 10.268 18.613 1.00 93.56 97 MET A C 1
ATOM 727 O O . MET A 1 97 ? 0.754 10.280 19.841 1.00 93.56 97 MET A O 1
ATOM 731 N N . LEU A 1 98 ? -0.247 10.019 17.851 1.00 90.88 98 LEU A N 1
ATOM 732 C CA . LEU A 1 98 ? -1.581 9.767 18.409 1.00 90.88 98 LEU A CA 1
ATOM 733 C C . LEU A 1 98 ? -1.629 8.495 19.269 1.00 90.88 98 LEU A C 1
ATOM 735 O O . LEU A 1 98 ? -2.312 8.470 20.297 1.00 90.88 98 LEU A O 1
ATOM 739 N N . MET A 1 99 ? -0.899 7.448 18.867 1.00 90.19 99 MET A N 1
ATOM 740 C CA . MET A 1 99 ? -0.783 6.209 19.643 1.00 90.19 99 MET A CA 1
ATOM 741 C C . MET A 1 99 ? -0.080 6.452 20.983 1.00 90.19 99 MET A C 1
ATOM 743 O O . MET A 1 99 ? -0.573 6.003 22.012 1.00 90.19 99 MET A O 1
ATOM 747 N N . LYS A 1 100 ? 1.018 7.226 21.005 1.00 91.31 100 LYS A N 1
ATOM 748 C CA . LYS A 1 100 ? 1.741 7.559 22.249 1.00 91.31 100 LYS A CA 1
ATOM 749 C C . LYS A 1 100 ? 0.875 8.291 23.277 1.00 91.31 100 LYS A C 1
ATOM 751 O O . LYS A 1 100 ? 1.057 8.095 24.472 1.00 91.31 100 LYS A O 1
ATOM 756 N N . GLN A 1 101 ? -0.060 9.121 22.822 1.00 92.12 101 GLN A N 1
ATOM 757 C CA . GLN A 1 101 ? -0.949 9.896 23.693 1.00 92.12 101 GLN A CA 1
ATOM 758 C C . GLN A 1 101 ? -2.193 9.109 24.156 1.00 92.12 101 GLN A C 1
ATOM 760 O O . GLN A 1 101 ? -3.085 9.684 24.776 1.00 92.12 101 GLN A O 1
ATOM 765 N N . ASN A 1 102 ? -2.298 7.808 23.845 1.00 88.69 102 ASN A N 1
ATOM 766 C CA . ASN A 1 102 ? -3.488 6.975 24.091 1.00 88.69 102 ASN A CA 1
ATOM 767 C C . ASN A 1 102 ? -4.791 7.541 23.482 1.00 88.69 102 ASN A C 1
ATOM 769 O O . ASN A 1 102 ? -5.895 7.138 23.856 1.00 88.69 102 ASN A O 1
ATOM 773 N N . VAL A 1 103 ? -4.686 8.470 22.527 1.00 89.88 103 VAL A N 1
ATOM 774 C CA . VAL A 1 103 ? -5.846 9.097 21.877 1.00 89.88 103 VAL A CA 1
ATOM 775 C C . VAL A 1 103 ? -6.544 8.074 20.985 1.00 89.88 103 VAL A C 1
ATOM 777 O O . VAL A 1 103 ? -7.762 7.927 21.051 1.00 89.88 103 VAL A O 1
ATOM 780 N N . VAL A 1 104 ? -5.766 7.302 20.221 1.00 85.62 104 VAL A N 1
ATOM 781 C CA . VAL A 1 104 ? -6.286 6.253 19.328 1.00 85.62 104 VAL A CA 1
ATOM 782 C C . VAL A 1 104 ? -7.055 5.191 20.112 1.00 85.62 104 VAL A C 1
ATOM 784 O O . VAL A 1 104 ? -8.168 4.836 19.737 1.00 85.62 104 VAL A O 1
ATOM 787 N N . GLU A 1 105 ? -6.513 4.723 21.238 1.00 86.25 105 GLU A N 1
ATOM 788 C CA . GLU A 1 105 ? -7.161 3.688 22.052 1.00 86.25 105 GLU A CA 1
ATOM 789 C C . GLU A 1 105 ? -8.483 4.158 22.656 1.00 86.25 105 GLU A C 1
ATOM 791 O O . GLU A 1 105 ? -9.456 3.401 22.676 1.00 86.25 105 GLU A O 1
ATOM 796 N N . LYS A 1 106 ? -8.542 5.414 23.121 1.00 89.44 106 LYS A N 1
ATOM 797 C CA . LYS A 1 106 ? -9.783 6.014 23.623 1.00 89.44 106 LYS A CA 1
ATOM 798 C C . LYS A 1 106 ? -10.830 6.124 22.518 1.00 89.44 106 LYS A C 1
ATOM 800 O O . LYS A 1 106 ? -11.975 5.751 22.747 1.00 89.44 106 LYS A O 1
ATOM 805 N N . ILE A 1 107 ? -10.444 6.573 21.321 1.00 86.06 107 ILE A N 1
ATOM 806 C CA . ILE A 1 107 ? -11.355 6.671 20.170 1.00 86.06 107 ILE A CA 1
ATOM 807 C C . ILE A 1 107 ? -11.891 5.286 19.786 1.00 86.06 107 ILE A C 1
ATOM 809 O O . ILE A 1 107 ? -13.101 5.129 19.642 1.00 86.06 107 ILE A O 1
ATOM 813 N N . ILE A 1 108 ? -11.021 4.273 19.686 1.00 83.00 108 ILE A N 1
ATOM 814 C CA . ILE A 1 108 ? -11.426 2.905 19.333 1.00 83.00 108 ILE A CA 1
ATOM 815 C C . ILE A 1 108 ? -12.371 2.330 20.389 1.00 83.00 108 ILE A C 1
ATOM 817 O O . ILE A 1 108 ? -13.422 1.807 20.033 1.00 83.00 108 ILE A O 1
ATOM 821 N N . LYS A 1 109 ? -12.045 2.441 21.684 1.00 83.44 109 LYS A N 1
ATOM 822 C CA . LYS A 1 109 ? -12.907 1.927 22.763 1.00 83.44 109 LYS A CA 1
ATOM 823 C C . LYS A 1 109 ? -14.276 2.602 22.764 1.00 83.44 109 LYS A C 1
ATOM 825 O O . LYS A 1 109 ? -15.286 1.913 22.869 1.00 83.44 109 LYS A O 1
ATOM 830 N N . THR A 1 110 ? -14.324 3.922 22.600 1.00 84.38 110 THR A N 1
ATOM 831 C CA . THR A 1 110 ? -15.591 4.661 22.533 1.00 84.38 110 THR A CA 1
ATOM 832 C C . THR A 1 110 ? -16.406 4.259 21.304 1.00 84.38 110 THR A C 1
ATOM 834 O O . THR A 1 110 ? -17.582 3.936 21.442 1.00 84.38 110 THR A O 1
ATOM 837 N N . ALA A 1 111 ? -15.787 4.187 20.123 1.00 77.88 111 ALA A N 1
ATOM 838 C CA . ALA A 1 111 ? -16.462 3.756 18.899 1.00 77.88 111 ALA A CA 1
ATOM 839 C C . ALA A 1 111 ? -16.994 2.319 19.014 1.00 77.88 111 ALA A C 1
ATOM 841 O O . ALA A 1 111 ? -18.143 2.048 18.670 1.00 77.88 111 ALA A O 1
ATOM 842 N N . MET A 1 112 ? -16.193 1.404 19.565 1.00 75.25 112 MET A N 1
ATOM 843 C CA . MET A 1 112 ? -16.597 0.015 19.774 1.00 75.25 112 MET A CA 1
ATOM 844 C C . MET A 1 112 ? -17.730 -0.110 20.788 1.00 75.25 112 MET A C 1
ATOM 846 O O . MET A 1 112 ? -18.653 -0.879 20.546 1.00 75.25 112 MET A O 1
ATOM 850 N N . ASN A 1 113 ? -17.722 0.666 21.874 1.00 80.62 113 ASN A N 1
ATOM 851 C CA . ASN A 1 113 ? -18.824 0.674 22.837 1.00 80.62 113 ASN A CA 1
ATOM 852 C C . ASN A 1 113 ? -20.140 1.151 22.205 1.00 80.62 113 ASN A C 1
ATOM 854 O O . ASN A 1 113 ? -21.193 0.612 22.529 1.00 80.62 113 ASN A O 1
ATOM 858 N N . MET A 1 114 ? -20.088 2.112 21.278 1.00 78.69 114 MET A N 1
ATOM 859 C CA . MET A 1 114 ? -21.276 2.598 20.564 1.00 78.69 114 MET A CA 1
ATOM 860 C C . MET A 1 114 ? -21.807 1.602 19.522 1.00 78.69 114 MET A C 1
ATOM 862 O O . MET A 1 114 ? -22.988 1.632 19.186 1.00 78.69 114 MET A O 1
ATOM 866 N N . LEU A 1 115 ? -20.947 0.722 19.005 1.00 76.25 115 LEU A N 1
ATOM 867 C CA . LEU A 1 115 ? -21.267 -0.189 17.900 1.00 76.25 115 LEU A CA 1
ATOM 868 C C . LEU A 1 115 ? -21.410 -1.660 18.338 1.00 76.25 115 LEU A C 1
ATOM 870 O O . LEU A 1 115 ? -21.786 -2.504 17.522 1.00 76.25 115 LEU A O 1
ATOM 874 N N . ARG A 1 116 ? -21.148 -1.969 19.618 1.00 70.81 116 ARG A N 1
ATOM 875 C CA . ARG A 1 116 ? -21.059 -3.333 20.173 1.00 70.81 116 ARG A CA 1
ATOM 876 C C . ARG A 1 116 ? -22.325 -4.158 19.979 1.00 70.81 116 ARG A C 1
ATOM 878 O O . ARG A 1 116 ? -22.250 -5.333 19.635 1.00 70.81 116 ARG A O 1
ATOM 885 N N . ASP A 1 117 ? -23.480 -3.541 20.187 1.00 79.00 117 ASP A N 1
ATOM 886 C CA . ASP A 1 117 ? -24.732 -4.284 20.320 1.00 79.00 117 ASP A CA 1
ATOM 887 C C . ASP A 1 117 ? -25.449 -4.493 18.968 1.00 79.00 117 ASP A C 1
ATOM 889 O O . ASP A 1 117 ? -26.503 -5.126 18.916 1.00 79.00 117 ASP A O 1
ATOM 893 N N . ARG A 1 118 ? -24.902 -3.977 17.849 1.00 78.69 118 ARG A N 1
ATOM 894 C CA . ARG A 1 118 ? -25.507 -4.084 16.503 1.00 78.69 118 ARG A CA 1
ATOM 895 C C . ARG A 1 118 ? -24.464 -4.288 15.385 1.00 78.69 118 ARG A C 1
ATOM 897 O O . ARG A 1 118 ? -24.218 -3.365 14.602 1.00 78.69 118 ARG A O 1
ATOM 904 N N . PRO A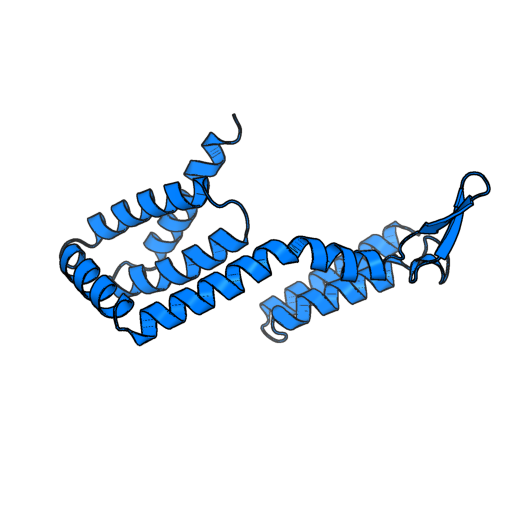 1 119 ? -23.917 -5.509 15.211 1.00 73.19 119 PRO A N 1
ATOM 905 C CA . PRO A 1 119 ? -22.879 -5.793 14.210 1.00 73.19 119 PRO A CA 1
ATOM 906 C C . PRO A 1 119 ? -23.323 -5.540 12.757 1.00 73.19 119 PRO A C 1
ATOM 908 O O . PRO A 1 119 ? -22.499 -5.208 11.907 1.00 73.19 119 PRO A O 1
ATOM 911 N N . LEU A 1 120 ? -24.626 -5.635 12.459 1.00 76.31 120 LEU A N 1
ATOM 912 C CA . LEU A 1 120 ? -25.170 -5.289 11.137 1.00 76.31 120 LEU A CA 1
ATOM 913 C C . LEU A 1 120 ? -25.105 -3.784 10.843 1.00 76.31 120 LEU A C 1
ATOM 915 O O . LEU A 1 120 ? -24.773 -3.391 9.727 1.00 76.31 120 LEU A O 1
ATOM 919 N N . VAL A 1 121 ? -25.384 -2.942 11.841 1.00 79.81 121 VAL A N 1
ATOM 920 C CA . VAL A 1 121 ? -25.317 -1.480 11.690 1.00 79.81 121 VAL A CA 1
ATOM 921 C C . VAL A 1 121 ? -23.863 -1.043 11.531 1.00 79.81 121 VAL A C 1
ATOM 923 O O . VAL A 1 121 ? -23.563 -0.232 10.661 1.00 79.81 121 VAL A O 1
ATOM 926 N N . LEU A 1 122 ? -22.951 -1.653 12.295 1.00 79.88 122 LEU A N 1
ATOM 927 C CA . LEU A 1 122 ? -21.509 -1.463 12.142 1.00 79.88 122 LEU A CA 1
ATOM 928 C C . LEU A 1 122 ? -21.054 -1.742 10.700 1.00 79.88 122 LEU A C 1
ATOM 930 O O . LEU A 1 122 ? -20.397 -0.903 10.092 1.00 79.88 122 LEU A O 1
ATOM 934 N N . ALA A 1 123 ? -21.442 -2.885 10.131 1.00 77.31 123 ALA A N 1
ATOM 935 C CA . ALA A 1 123 ? -21.070 -3.247 8.765 1.00 77.31 123 ALA A CA 1
ATOM 936 C C . ALA A 1 123 ? -21.595 -2.252 7.716 1.00 77.31 123 ALA A C 1
ATOM 938 O O . ALA A 1 123 ? -20.861 -1.887 6.799 1.00 77.31 123 ALA A O 1
ATOM 939 N N . LEU A 1 124 ? -22.842 -1.792 7.863 1.00 79.81 124 LEU A N 1
ATOM 940 C CA . LEU A 1 124 ? -23.464 -0.833 6.949 1.00 79.81 124 LEU A CA 1
ATOM 941 C C . LEU A 1 124 ? -22.783 0.544 7.010 1.00 79.81 124 LEU A C 1
ATOM 943 O O . LEU A 1 124 ? -22.497 1.144 5.978 1.00 79.81 124 LEU A O 1
ATOM 947 N N . VAL A 1 125 ? -22.488 1.036 8.215 1.00 82.62 125 VAL A N 1
ATOM 948 C CA . VAL A 1 125 ? -21.810 2.327 8.404 1.00 82.62 125 VAL A CA 1
ATOM 949 C C . VAL A 1 125 ? -20.402 2.278 7.819 1.00 82.62 125 VAL A C 1
ATOM 951 O O . VAL A 1 125 ? -20.024 3.168 7.059 1.00 82.62 125 VAL A O 1
ATOM 954 N N . PHE A 1 126 ? -19.643 1.215 8.104 1.00 79.44 126 PHE A N 1
ATOM 955 C CA . PHE A 1 126 ? -18.315 1.034 7.519 1.00 79.44 126 PHE A CA 1
ATOM 956 C C . PHE A 1 126 ? -18.376 0.932 5.994 1.00 79.44 126 PHE A C 1
ATOM 958 O O . PHE A 1 126 ? -17.541 1.528 5.327 1.00 79.44 126 PHE A O 1
ATOM 965 N N . TYR A 1 127 ? -19.377 0.259 5.426 1.00 81.88 127 TYR A N 1
ATOM 966 C CA . TYR A 1 127 ? -19.559 0.196 3.976 1.00 81.88 127 TYR A CA 1
ATOM 967 C C . TYR A 1 127 ? -19.704 1.584 3.333 1.00 81.88 127 TYR A C 1
ATOM 969 O O . TYR A 1 127 ? -19.033 1.871 2.340 1.00 81.88 127 TYR A O 1
ATOM 977 N N . VAL A 1 128 ? -20.537 2.454 3.914 1.00 83.75 128 VAL A N 1
ATOM 978 C CA . VAL A 1 128 ? -20.749 3.823 3.416 1.00 83.75 128 VAL A CA 1
ATOM 979 C C . VAL A 1 128 ? -19.479 4.660 3.562 1.00 83.75 128 VAL A C 1
ATOM 981 O O . VAL A 1 128 ? -19.042 5.282 2.598 1.00 83.75 128 VAL A O 1
ATOM 984 N N . VAL A 1 129 ? -18.845 4.635 4.737 1.00 83.75 129 VAL A N 1
ATOM 985 C CA . VAL A 1 129 ? -17.605 5.385 4.999 1.00 83.75 129 VAL A CA 1
ATOM 986 C C . VAL A 1 129 ? -16.502 4.976 4.024 1.00 83.75 129 VAL A C 1
ATOM 988 O O . VAL A 1 129 ? -15.815 5.823 3.459 1.00 83.75 129 VAL A O 1
ATOM 991 N N . VAL A 1 130 ? -16.356 3.678 3.784 1.00 81.81 130 VAL A N 1
ATOM 992 C CA . VAL A 1 130 ? -15.317 3.129 2.912 1.00 81.81 130 VAL A CA 1
ATOM 993 C C . VAL A 1 130 ? -15.585 3.457 1.451 1.00 81.81 130 VAL A C 1
ATOM 995 O O . VAL A 1 130 ? -14.653 3.821 0.739 1.00 81.81 130 VAL A O 1
ATOM 998 N N . SER A 1 131 ? -16.852 3.444 1.032 1.00 81.81 131 SER A N 1
ATOM 999 C CA . SER A 1 131 ? -17.252 3.884 -0.305 1.00 81.81 131 SER A CA 1
ATOM 1000 C C . SER A 1 131 ? -16.864 5.345 -0.547 1.00 81.81 131 SER A C 1
ATOM 1002 O O . SER A 1 131 ? -16.341 5.672 -1.609 1.00 81.81 131 SER A O 1
ATOM 1004 N N . VAL A 1 132 ? -17.069 6.223 0.441 1.00 83.06 132 VAL A N 1
ATOM 1005 C CA . VAL A 1 132 ? -16.690 7.643 0.345 1.00 83.06 132 VAL A CA 1
ATOM 1006 C C . VAL A 1 132 ? -15.167 7.812 0.311 1.00 83.06 132 VAL A C 1
ATOM 1008 O O . VAL A 1 132 ? -14.655 8.581 -0.500 1.00 83.06 132 VAL A O 1
ATOM 1011 N N . ILE A 1 133 ? -14.423 7.066 1.135 1.00 82.75 133 ILE A N 1
ATOM 1012 C CA . ILE A 1 133 ? -12.949 7.106 1.142 1.00 82.75 133 ILE A CA 1
ATOM 1013 C C . ILE A 1 133 ? -12.380 6.660 -0.209 1.00 82.75 133 ILE A C 1
ATOM 1015 O O . ILE A 1 133 ? -11.466 7.300 -0.725 1.00 82.75 133 ILE A O 1
ATOM 1019 N N . PHE A 1 134 ? -12.926 5.597 -0.804 1.00 79.94 134 PHE A N 1
ATOM 1020 C CA . PHE A 1 134 ? -12.506 5.140 -2.129 1.00 79.94 134 PHE A CA 1
ATOM 1021 C C . PHE A 1 134 ? -12.823 6.147 -3.235 1.00 79.94 134 PHE A C 1
ATOM 1023 O O . PHE A 1 134 ? -12.074 6.224 -4.204 1.00 79.94 134 PHE A O 1
ATOM 1030 N N . MET A 1 135 ? -13.883 6.942 -3.077 1.00 79.38 135 MET A N 1
ATOM 1031 C CA . MET A 1 135 ? -14.203 8.030 -4.001 1.00 79.38 135 MET A CA 1
ATOM 1032 C C . MET A 1 135 ? -13.152 9.150 -3.956 1.00 79.38 135 MET A C 1
ATOM 1034 O O . MET A 1 135 ? -12.862 9.763 -4.977 1.00 79.38 135 MET A O 1
ATOM 1038 N N . ALA A 1 136 ? -12.558 9.396 -2.784 1.00 79.25 136 ALA A N 1
ATOM 1039 C CA . ALA A 1 136 ? -11.538 10.426 -2.593 1.00 79.25 136 ALA A CA 1
ATOM 1040 C C . ALA A 1 136 ? -10.104 9.947 -2.896 1.00 79.25 136 ALA A C 1
ATOM 1042 O O . ALA A 1 136 ? -9.269 10.745 -3.316 1.00 79.25 136 ALA A O 1
ATOM 1043 N N . ILE A 1 137 ? -9.791 8.665 -2.660 1.00 74.44 137 ILE A N 1
ATOM 1044 C CA . ILE A 1 137 ? -8.430 8.116 -2.759 1.00 74.44 137 ILE A CA 1
ATOM 1045 C C . ILE A 1 137 ? -8.417 6.932 -3.738 1.00 74.44 137 ILE A C 1
ATOM 1047 O O . ILE A 1 137 ? -8.681 5.784 -3.369 1.00 74.44 137 ILE A O 1
ATOM 1051 N N . GLY A 1 138 ? -8.078 7.209 -4.999 1.00 73.62 138 GLY A N 1
ATOM 1052 C CA . GLY A 1 138 ? -7.905 6.188 -6.035 1.00 73.62 138 GLY A CA 1
ATOM 1053 C C . GLY A 1 138 ? -6.577 5.420 -5.929 1.00 73.62 138 GLY A C 1
ATOM 1054 O O . GLY A 1 138 ? -5.582 5.930 -5.415 1.00 73.62 138 GLY A O 1
ATOM 1055 N N . GLY A 1 139 ? -6.551 4.191 -6.456 1.00 72.56 139 GLY A N 1
ATOM 1056 C CA . GLY A 1 139 ? -5.334 3.386 -6.637 1.00 72.56 139 GLY A CA 1
ATOM 1057 C C . GLY A 1 139 ? -5.183 2.180 -5.699 1.00 72.56 139 GLY A C 1
ATOM 1058 O O . GLY A 1 139 ? -5.921 1.995 -4.737 1.00 72.56 139 GLY A O 1
ATOM 1059 N N . LEU A 1 140 ? -4.186 1.330 -5.973 1.00 70.00 140 LEU A N 1
ATOM 1060 C CA . LEU A 1 140 ? -3.930 0.100 -5.201 1.00 70.00 140 LEU A CA 1
ATOM 1061 C C . LEU A 1 140 ? -3.561 0.376 -3.731 1.00 70.00 140 LEU A C 1
ATOM 1063 O O . LEU A 1 140 ? -3.863 -0.432 -2.854 1.00 70.00 140 LEU A O 1
ATOM 1067 N N . GLY A 1 141 ? -2.935 1.523 -3.448 1.00 67.25 141 GLY A N 1
ATOM 1068 C CA . GLY A 1 141 ? -2.524 1.906 -2.094 1.00 67.25 141 GLY A CA 1
ATOM 1069 C C . GLY A 1 141 ? -3.697 2.121 -1.134 1.00 67.25 141 GLY A C 1
ATOM 1070 O O . GLY A 1 141 ? -3.615 1.701 0.021 1.00 67.25 141 GLY A O 1
ATOM 1071 N N . SER A 1 142 ? -4.808 2.703 -1.604 1.00 74.88 142 SER A N 1
ATOM 1072 C CA . SER A 1 142 ? -6.002 2.890 -0.771 1.00 74.88 142 SER A CA 1
ATOM 1073 C C . SER A 1 142 ? -6.667 1.557 -0.447 1.00 74.88 142 SER A C 1
ATOM 1075 O O . SER A 1 142 ? -7.039 1.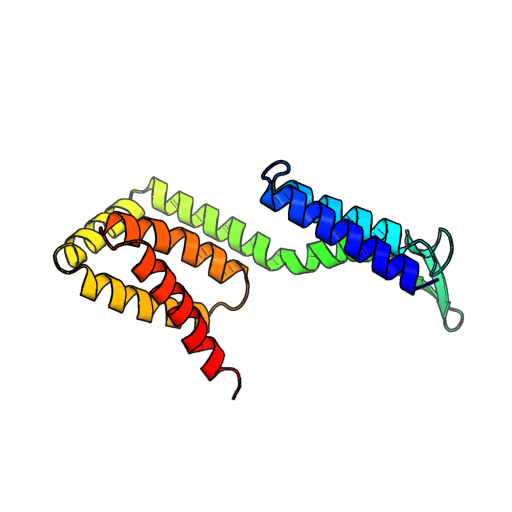331 0.700 1.00 74.88 142 SER A O 1
ATOM 1077 N N . ILE A 1 143 ? -6.713 0.624 -1.403 1.00 76.56 143 ILE A N 1
ATOM 1078 C CA . ILE A 1 143 ? -7.266 -0.723 -1.193 1.00 76.56 143 ILE A CA 1
ATOM 1079 C C . ILE A 1 143 ? -6.485 -1.468 -0.106 1.00 76.56 143 ILE A C 1
ATOM 1081 O O . ILE A 1 143 ? -7.085 -2.049 0.799 1.00 76.56 143 ILE A O 1
ATOM 1085 N N . ILE A 1 144 ? -5.151 -1.423 -0.164 1.00 78.62 144 ILE A N 1
ATOM 1086 C CA . ILE A 1 144 ? -4.286 -2.098 0.812 1.00 78.62 144 ILE A CA 1
ATOM 1087 C C . ILE A 1 144 ? -4.449 -1.471 2.204 1.00 78.62 144 ILE A C 1
ATOM 1089 O O . ILE A 1 144 ? -4.630 -2.195 3.184 1.00 78.62 144 ILE A O 1
ATOM 1093 N N . LEU A 1 145 ? -4.431 -0.136 2.297 1.00 80.88 145 LEU A N 1
ATOM 1094 C CA . LEU A 1 145 ? -4.567 0.591 3.562 1.00 80.88 145 LEU A CA 1
ATOM 1095 C C . LEU A 1 145 ? -5.921 0.320 4.218 1.00 80.88 145 LEU A C 1
ATOM 1097 O O . LEU A 1 145 ? -5.989 -0.098 5.374 1.00 80.88 145 LEU A O 1
ATOM 1101 N N . VAL A 1 146 ? -6.995 0.506 3.459 1.00 81.50 146 VAL A N 1
ATOM 1102 C CA . VAL A 1 146 ? -8.368 0.386 3.945 1.00 81.50 146 VAL A CA 1
ATOM 1103 C C . VAL A 1 146 ? -8.689 -1.075 4.282 1.00 81.50 146 VAL A C 1
ATOM 1105 O O . VAL A 1 146 ? -9.235 -1.356 5.349 1.00 81.50 146 VAL A O 1
ATOM 1108 N N . GLY A 1 147 ? -8.237 -2.027 3.458 1.00 80.31 147 GLY A N 1
ATOM 1109 C CA . GLY A 1 147 ? -8.343 -3.459 3.746 1.00 80.31 147 GLY A CA 1
ATOM 1110 C C . GLY A 1 147 ? -7.615 -3.871 5.029 1.00 80.31 147 GLY A C 1
ATOM 1111 O O . GLY A 1 147 ? -8.169 -4.625 5.829 1.00 80.31 147 GLY A O 1
ATOM 1112 N N . SER A 1 148 ? -6.416 -3.332 5.281 1.00 80.50 148 SER A N 1
ATOM 1113 C CA . SER A 1 148 ? -5.630 -3.655 6.482 1.00 80.50 148 SER A CA 1
ATOM 1114 C C . SER A 1 148 ? -6.259 -3.179 7.798 1.00 80.50 148 SER A C 1
ATOM 1116 O O . SER A 1 148 ? -5.949 -3.735 8.846 1.00 80.50 148 SER A O 1
ATOM 1118 N N . ILE A 1 149 ? -7.157 -2.189 7.749 1.00 82.12 149 ILE A N 1
ATOM 1119 C CA . ILE A 1 149 ? -7.853 -1.641 8.922 1.00 82.12 149 ILE A CA 1
ATOM 1120 C C . ILE A 1 149 ? -9.224 -2.306 9.095 1.00 82.12 149 ILE A C 1
ATOM 1122 O O . ILE A 1 149 ? -9.582 -2.730 10.191 1.00 82.12 149 ILE A O 1
ATOM 1126 N N . ILE A 1 150 ? -9.991 -2.448 8.013 1.00 79.25 150 ILE A N 1
ATOM 1127 C CA . ILE A 1 150 ? -11.355 -2.991 8.069 1.00 79.25 150 ILE A CA 1
ATOM 1128 C C . ILE A 1 150 ? -11.363 -4.467 8.431 1.00 79.25 150 ILE A C 1
ATOM 1130 O O . ILE A 1 150 ? -12.182 -4.881 9.250 1.00 79.25 150 ILE A O 1
ATOM 1134 N N . LEU A 1 151 ? -10.482 -5.264 7.817 1.00 80.88 151 LEU A N 1
ATOM 1135 C CA . LEU A 1 151 ? -10.450 -6.707 8.042 1.00 80.88 151 LEU A CA 1
ATOM 1136 C C . LEU A 1 151 ? -10.301 -7.044 9.533 1.00 80.88 151 LEU A C 1
ATOM 1138 O O . LEU A 1 151 ? -11.171 -7.747 10.047 1.00 80.88 151 LEU A O 1
ATOM 1142 N N . PRO A 1 152 ? -9.293 -6.531 10.266 1.00 75.81 152 PRO A N 1
ATOM 1143 C CA . PRO A 1 152 ? -9.187 -6.815 11.692 1.00 75.81 152 PRO A CA 1
ATOM 1144 C C . PRO A 1 152 ? -10.368 -6.257 12.496 1.00 75.81 152 PRO A C 1
ATOM 1146 O O . PRO A 1 152 ? -10.866 -6.968 13.361 1.00 75.81 152 PRO A O 1
ATOM 1149 N N . ILE A 1 153 ? -10.886 -5.059 12.189 1.00 78.81 153 ILE A N 1
ATOM 1150 C CA . ILE A 1 153 ? -12.026 -4.476 12.925 1.00 78.81 153 ILE A CA 1
ATOM 1151 C C . ILE A 1 153 ? -13.296 -5.326 12.770 1.00 78.81 153 ILE A C 1
ATOM 1153 O O . ILE A 1 153 ? -13.952 -5.651 13.760 1.00 78.81 153 ILE A O 1
ATOM 1157 N N . MET A 1 154 ? -13.649 -5.718 11.544 1.00 75.62 154 MET A N 1
ATOM 1158 C CA . MET A 1 154 ? -14.862 -6.501 11.289 1.00 75.62 154 MET A CA 1
ATOM 1159 C C . MET A 1 154 ? -14.751 -7.934 11.820 1.00 75.62 154 MET A C 1
ATOM 1161 O O . MET A 1 154 ? -15.748 -8.489 12.287 1.00 75.62 154 MET A O 1
ATOM 1165 N N . LEU A 1 155 ? -13.547 -8.518 11.797 1.00 78.50 155 LEU A N 1
ATOM 1166 C CA . LEU A 1 155 ? -13.278 -9.805 12.441 1.00 78.50 155 LEU A CA 1
ATOM 1167 C C . LEU A 1 155 ? -13.397 -9.698 13.968 1.00 78.50 155 LEU A C 1
ATOM 1169 O O . LEU A 1 155 ? -14.028 -10.553 14.586 1.00 78.50 155 LEU A O 1
ATOM 1173 N N . SER A 1 156 ? -12.876 -8.628 14.578 1.00 73.06 156 SER A N 1
ATOM 1174 C CA . SER A 1 156 ? -13.026 -8.359 16.016 1.00 73.06 156 SER A CA 1
ATOM 1175 C C . SER A 1 156 ? -14.475 -8.097 16.441 1.00 73.06 156 SER A C 1
ATOM 1177 O O . SER A 1 156 ? -14.823 -8.359 17.588 1.00 73.06 156 SER A O 1
ATOM 1179 N N . ALA A 1 157 ? -15.337 -7.635 15.533 1.00 71.75 157 ALA A N 1
ATOM 1180 C CA . ALA A 1 157 ? -16.769 -7.452 15.776 1.00 71.75 157 ALA A CA 1
ATOM 1181 C C . ALA A 1 157 ? -17.611 -8.741 15.639 1.00 71.75 157 ALA A C 1
ATOM 1183 O O . ALA A 1 157 ? -18.833 -8.694 15.774 1.00 71.75 157 ALA A O 1
ATOM 1184 N N . GLY A 1 158 ? -16.989 -9.894 15.357 1.00 69.25 158 GLY A N 1
ATOM 1185 C CA . GLY A 1 158 ? -17.675 -11.191 15.279 1.00 69.25 158 GLY A CA 1
ATOM 1186 C C . GLY A 1 158 ? -18.409 -11.458 13.959 1.00 69.25 158 GLY A C 1
ATOM 1187 O O . GLY A 1 158 ? -19.202 -12.398 13.868 1.00 69.25 158 GLY A O 1
ATOM 1188 N N . ILE A 1 159 ? -18.159 -10.664 12.913 1.00 73.88 159 ILE A N 1
ATOM 1189 C CA . ILE A 1 159 ? -18.776 -10.860 11.595 1.00 73.88 159 ILE A CA 1
ATOM 1190 C C . ILE A 1 159 ? -18.039 -11.981 10.853 1.00 73.88 159 ILE A C 1
ATOM 1192 O O . ILE A 1 159 ? -16.813 -11.976 10.744 1.00 73.88 159 ILE A O 1
ATOM 1196 N N . LYS A 1 160 ? -18.788 -12.944 10.292 1.00 71.06 160 LYS A N 1
ATOM 1197 C CA . LYS A 1 160 ? -18.199 -14.037 9.499 1.00 71.06 160 LYS A CA 1
ATOM 1198 C C . LYS A 1 160 ? -17.348 -13.465 8.342 1.00 71.06 160 LYS A C 1
ATOM 1200 O O . LYS A 1 160 ? -17.885 -12.664 7.568 1.00 71.06 160 LYS A O 1
ATOM 1205 N N . PRO A 1 161 ? -16.096 -13.932 8.142 1.00 65.56 161 PRO A N 1
ATOM 1206 C CA . PRO A 1 161 ? -15.149 -13.373 7.166 1.00 65.56 161 PRO A CA 1
ATOM 1207 C C . PRO A 1 161 ? -15.700 -13.280 5.737 1.00 65.56 161 PRO A C 1
ATOM 1209 O O . PRO A 1 161 ? -15.377 -12.364 4.986 1.00 65.56 161 PRO A O 1
ATOM 1212 N N . LEU A 1 162 ? -16.581 -14.213 5.365 1.00 70.69 162 LEU A N 1
ATOM 1213 C CA . LEU A 1 162 ? -17.175 -14.270 4.032 1.00 70.69 162 LEU A CA 1
ATOM 1214 C C . LEU A 1 162 ? -18.094 -13.073 3.728 1.00 70.69 162 LEU A C 1
ATOM 1216 O O . LEU A 1 162 ? -18.137 -12.612 2.590 1.00 70.69 162 LEU A O 1
ATOM 1220 N N . HIS A 1 163 ? -18.811 -12.546 4.726 1.00 72.31 163 HIS A N 1
ATOM 1221 C CA . HIS A 1 163 ? -19.655 -11.359 4.542 1.00 72.31 163 HIS A CA 1
ATOM 1222 C C . HIS A 1 163 ? -18.816 -10.083 4.476 1.00 72.31 163 HIS A C 1
ATOM 1224 O O . HIS A 1 163 ? -19.104 -9.208 3.666 1.00 72.31 163 HIS A O 1
ATOM 1230 N N . VAL A 1 164 ? -17.740 -10.021 5.265 1.00 67.69 164 VAL A N 1
ATOM 1231 C CA . VAL A 1 164 ? -16.765 -8.921 5.264 1.00 67.69 164 VAL A CA 1
ATOM 1232 C C . VAL A 1 164 ? -16.115 -8.770 3.891 1.00 67.69 164 VAL A C 1
ATOM 1234 O O . VAL A 1 164 ? -16.116 -7.683 3.322 1.00 67.69 164 VAL A O 1
ATOM 1237 N N . MET A 1 165 ? -15.622 -9.877 3.327 1.00 66.69 165 MET A N 1
ATOM 1238 C CA . MET A 1 165 ? -14.964 -9.883 2.019 1.00 66.69 165 MET A CA 1
ATOM 1239 C C . MET A 1 165 ? -15.906 -9.414 0.902 1.00 66.69 165 MET A C 1
ATOM 1241 O O . MET A 1 165 ? -15.514 -8.627 0.043 1.00 66.69 165 MET A O 1
ATOM 1245 N N . ARG A 1 166 ? -17.167 -9.866 0.931 1.00 72.06 166 ARG A N 1
ATOM 1246 C CA . ARG A 1 166 ? -18.188 -9.450 -0.041 1.00 72.06 166 ARG A CA 1
ATOM 1247 C C . ARG A 1 166 ? -18.489 -7.957 0.079 1.00 72.06 166 ARG A C 1
ATOM 1249 O O . ARG A 1 166 ? -18.410 -7.254 -0.920 1.00 72.06 166 ARG A O 1
ATOM 1256 N N . LEU A 1 167 ? -18.761 -7.461 1.286 1.00 70.38 167 LEU A N 1
ATOM 1257 C CA . LEU A 1 167 ? -19.021 -6.037 1.537 1.00 70.38 167 LEU A CA 1
ATOM 1258 C C . LEU A 1 167 ? -17.852 -5.143 1.109 1.00 70.38 167 LEU A C 1
ATOM 1260 O O . LEU A 1 167 ? -18.076 -4.113 0.478 1.00 70.38 167 LEU A O 1
ATOM 1264 N N . PHE A 1 168 ? -16.617 -5.555 1.394 1.00 71.38 168 PHE A N 1
ATOM 1265 C CA . PHE A 1 168 ? -15.422 -4.825 0.977 1.00 71.38 168 PHE A CA 1
ATOM 1266 C C . PHE A 1 168 ? -15.299 -4.751 -0.552 1.00 71.38 168 PHE A C 1
ATOM 1268 O O . PHE A 1 168 ? -15.071 -3.675 -1.101 1.00 71.38 168 PHE A O 1
ATOM 1275 N N . SER A 1 169 ? -15.526 -5.869 -1.249 1.00 68.81 169 SER A N 1
ATOM 1276 C CA . SER A 1 169 ? -15.496 -5.899 -2.714 1.00 68.81 169 SER A CA 1
ATOM 1277 C C . SER A 1 169 ? -16.582 -5.017 -3.340 1.00 68.81 169 SER A C 1
ATOM 1279 O O . SER A 1 169 ? -16.310 -4.342 -4.326 1.00 68.81 169 SER A O 1
ATOM 1281 N N . TYR A 1 170 ? -17.796 -4.989 -2.777 1.00 71.88 170 TYR A N 1
ATOM 1282 C CA . TYR A 1 170 ? -18.876 -4.125 -3.272 1.00 71.88 170 TYR A CA 1
ATOM 1283 C C . TYR A 1 170 ? -18.616 -2.640 -2.992 1.00 71.88 170 TYR A C 1
ATOM 1285 O O . TYR A 1 170 ? -18.896 -1.805 -3.846 1.00 71.88 170 TYR A O 1
ATOM 1293 N N . SER A 1 171 ? -18.028 -2.308 -1.839 1.00 68.38 171 SER A N 1
ATOM 1294 C CA . SER A 1 171 ? -17.727 -0.921 -1.455 1.00 68.38 171 SER A CA 1
ATOM 1295 C C . SER A 1 171 ? -16.692 -0.274 -2.378 1.00 68.38 171 SER A C 1
ATOM 1297 O O . SER A 1 171 ? -16.763 0.920 -2.645 1.00 68.38 171 SER A O 1
ATOM 1299 N N . HIS A 1 172 ? -15.768 -1.067 -2.928 1.00 66.81 172 HIS A N 1
ATOM 1300 C CA . HIS A 1 172 ? -14.834 -0.598 -3.950 1.00 66.81 172 HIS A CA 1
ATOM 1301 C C . HIS A 1 172 ? -15.506 -0.343 -5.313 1.00 66.81 172 HIS A C 1
ATOM 1303 O O . HIS A 1 172 ? -15.089 0.549 -6.045 1.00 66.81 172 HIS A O 1
ATOM 1309 N N . LEU A 1 173 ? -16.556 -1.095 -5.660 1.00 60.72 173 LEU A N 1
ATOM 1310 C CA . LEU A 1 173 ? -17.213 -1.005 -6.970 1.00 60.72 173 LEU A CA 1
ATOM 1311 C C . LEU A 1 173 ? -18.159 0.198 -7.096 1.00 60.72 173 LEU A C 1
ATOM 1313 O O . LEU A 1 173 ? -18.260 0.772 -8.177 1.00 60.72 173 LEU A O 1
ATOM 1317 N N . VAL A 1 174 ? -18.828 0.606 -6.012 1.00 63.25 174 VAL A N 1
ATOM 1318 C CA . VAL A 1 174 ? -19.773 1.741 -6.023 1.00 63.25 174 VAL A CA 1
ATOM 1319 C C . VAL A 1 174 ? -19.148 3.061 -6.511 1.00 63.25 174 VAL A C 1
ATOM 1321 O O . VAL A 1 174 ? -19.715 3.658 -7.424 1.00 63.25 174 VAL A O 1
ATOM 1324 N N . PRO A 1 175 ? -17.990 3.520 -5.996 1.00 56.56 175 PRO A N 1
ATOM 1325 C CA . PRO A 1 175 ? -17.381 4.772 -6.450 1.00 56.56 175 PRO A CA 1
ATOM 1326 C C . PRO A 1 175 ? -16.734 4.677 -7.844 1.00 56.56 175 PRO A C 1
ATOM 1328 O O . PRO A 1 175 ? -16.611 5.690 -8.531 1.00 56.56 175 PRO A O 1
ATOM 1331 N N . VAL A 1 176 ? -16.344 3.478 -8.298 1.00 53.44 176 VAL A N 1
ATOM 1332 C CA . VAL A 1 176 ? -15.746 3.264 -9.632 1.00 53.44 176 VAL A CA 1
ATOM 1333 C C . VAL A 1 176 ? -16.788 3.389 -10.754 1.00 53.44 176 VAL A C 1
ATOM 1335 O O . VAL A 1 176 ? -16.481 3.900 -11.831 1.00 53.44 176 VAL A O 1
ATOM 1338 N N . VAL A 1 177 ? -18.038 2.989 -10.501 1.00 51.62 177 VAL A N 1
ATOM 1339 C CA . VAL A 1 177 ? -19.141 3.111 -11.474 1.00 51.62 177 VAL A CA 1
ATOM 1340 C C . VAL A 1 177 ? -19.566 4.571 -11.685 1.00 51.62 177 VAL A C 1
ATOM 1342 O O . VAL A 1 177 ? -19.963 4.941 -12.783 1.00 51.62 177 VAL A O 1
ATOM 1345 N N . SER A 1 178 ? -19.433 5.428 -10.671 1.00 48.53 178 SER A N 1
ATOM 1346 C CA . SE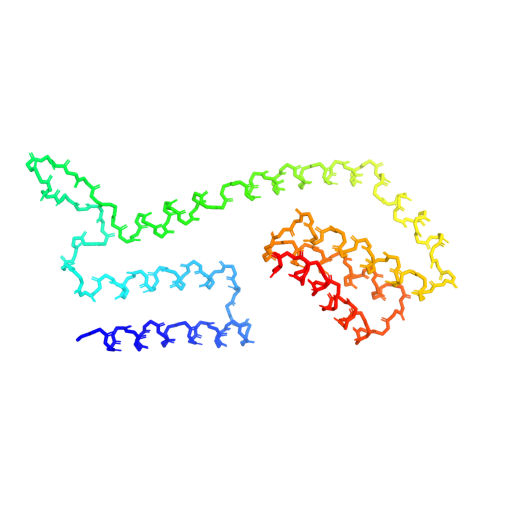R A 1 178 ? -19.791 6.853 -10.753 1.00 48.53 178 SER A CA 1
ATOM 1347 C C . SER A 1 178 ? -18.745 7.752 -11.429 1.00 48.53 178 SER A C 1
ATOM 1349 O O . SER A 1 178 ? -19.046 8.907 -11.701 1.00 48.53 178 SER A O 1
ATOM 1351 N N . LEU A 1 179 ? -17.532 7.249 -11.688 1.00 45.97 179 LEU A N 1
ATOM 1352 C CA . LEU A 1 179 ? -16.429 7.992 -12.328 1.00 45.97 179 LEU A CA 1
ATOM 1353 C C . LEU A 1 179 ? -16.119 7.504 -13.757 1.00 45.97 179 LEU A C 1
ATOM 1355 O O . LEU A 1 179 ? -15.143 7.938 -14.362 1.00 45.97 179 LEU A O 1
ATOM 1359 N N . THR A 1 180 ? -16.923 6.575 -14.284 1.00 48.50 180 THR A N 1
ATOM 1360 C CA . THR A 1 180 ? -16.860 6.086 -15.676 1.00 48.50 180 THR A CA 1
ATOM 1361 C C . THR A 1 180 ? -18.023 6.594 -16.541 1.00 48.50 180 THR A C 1
ATOM 1363 O O . THR A 1 180 ? -18.231 6.097 -17.648 1.00 48.50 180 THR A O 1
ATOM 1366 N N . GLN A 1 181 ? -18.745 7.608 -16.053 1.00 38.94 181 GLN A N 1
ATOM 1367 C CA . GLN A 1 181 ? -19.627 8.493 -16.822 1.00 38.94 181 GLN A CA 1
ATOM 1368 C C . GLN A 1 181 ? -19.027 9.897 -16.816 1.00 38.94 181 GLN A C 1
ATOM 1370 O O . GLN A 1 181 ? -19.167 10.587 -17.847 1.00 38.94 181 GLN A O 1
#

Foldseek 3Di:
DVVVLVVVLVVLVVVLVVCVVVVVDDPVVSVVVNLVVNLVSVQPPPDPPQLQAFHFDDDPNDTDGDGHSVCCCPVVVVVVCPVVVVCCVVVVVVVVVCVVVCVVVVVVVVVCVVCQPPLPVVLVVLLVVLLVQCLVDPDPVSLVVSCVPQQVVSVVSVHDNVVSVVSSVVSNVVSVVVVVD

pLDDT: mean 75.28, std 11.96, range [38.94, 93.56]

Sequence (181 aa):
MDTVRLLLIFGIIVFFIAMMMKKKIPTIIALPMMGFLVAFVASIGVVPMAGLFDYPVMVDGVEKMTPGIFSFVITDGVKMMVGAIATVIFASAFSKMLMKQNVVEKIIKTAMNMLRDRPLVLALVFYVVVSVIFMAIGGLGSIILVGSIILPIMLSAGIKPLHVMRLFSYSHLVPVVSLTQ

Secondary structure (DSSP, 8-state):
-HHHHHHHHHHHHHHHHHHHHTTSS-HHHHHHHHHHHHHHHHHTTTSTTGGGS-EEEEETTEEEEEPPHHHIIIIIHHHHHHHHHHHHHHHHHHHHHHHHTTHHHHHHHHHHHHHTT-HHHHHHHHHHHHHHHHHHS-SHHHHHHHHHHHHHHHHHTT--HHHHHHHHHHHHHHHHHTT--